Protein AF-A0A811R9V2-F1 (afdb_monomer)

Organism: NCBI:txid422564

pLDDT: mean 82.79, std 15.01, range [30.95, 96.38]

Sequence (138 aa):
MGVSSSDTGTEEETSFSVICWMFSKTRLEVFMFSSTRPARWAAVKSISWADLGLPKEIDDCLNGPGQCVYGCFYWKVYCRNELLKLDMDTMEFSKYDLPPDHGNRTIVILESGEGKVAMFSTLGEGSVEYYTFMAEWS

Solvent-accessible surface area (backbone atoms only — not comparable to full-atom values): 8340 Å² total; per-residue (Å²): 137,86,82,81,84,78,82,77,75,76,73,76,78,83,69,53,73,47,82,47,74,50,72,56,53,42,33,44,38,34,33,40,31,37,64,54,85,82,61,49,79,41,83,74,40,72,46,42,29,47,82,61,75,42,61,60,62,43,96,65,58,64,52,74,95,49,46,80,48,93,66,23,41,36,31,43,38,52,75,32,42,37,33,36,37,35,38,63,89,77,62,44,77,49,70,44,79,50,63,86,85,34,26,83,40,56,70,47,77,41,82,35,82,92,85,30,44,28,36,39,36,44,51,80,95,86,42,71,49,82,44,77,51,84,55,88,86,131

Mean predicted aligned error: 9.18 Å

Secondary structure (DSSP, 8-state):
----------------EEEEEEE-SSEEEEEEEESSSS--EEEEEEEETTTTTS-S---S-BSTT-EEETTEEEEEBTTSSEEEEEETTTTEEEEEEPPTT-TTSEEEEEEETTTEEEEEEEPSTT-EEEEEE-----

Foldseek 3Di:
DDDDPPPPPPPPPDKDKDWDWDDDQFKIWIWMFIPPPVTDIDTDDMDTCVNQVHPRGDPFDWPPRFDDEDQKTWTDTALAQKIWIQRNVVRDIHIDGHPPPCNHWDKDWYDDPPRFIWMWTDDPPPDIDTDTPDDPDD

Structure (mmCIF, N/CA/C/O backbone):
data_AF-A0A811R9V2-F1
#
_entry.id   AF-A0A811R9V2-F1
#
loop_
_atom_site.group_PDB
_atom_site.id
_atom_site.type_symbol
_atom_site.label_atom_id
_atom_site.label_alt_id
_atom_site.label_comp_id
_atom_site.label_asym_id
_atom_site.label_entity_id
_atom_site.label_seq_id
_atom_site.pdbx_PDB_ins_code
_atom_site.Cartn_x
_atom_site.Cartn_y
_atom_site.Cartn_z
_atom_site.occupancy
_atom_site.B_iso_or_equiv
_atom_site.auth_seq_id
_atom_site.auth_comp_id
_atom_site.auth_asym_id
_atom_site.auth_atom_id
_atom_site.pdbx_PDB_model_num
ATOM 1 N N . MET A 1 1 ? -46.414 14.649 43.439 1.00 38.06 1 MET A N 1
ATOM 2 C CA . MET A 1 1 ? -46.355 13.850 42.198 1.00 38.06 1 MET A CA 1
ATOM 3 C C . MET A 1 1 ? -45.316 14.494 41.310 1.00 38.06 1 MET A C 1
ATOM 5 O O . MET A 1 1 ? -45.475 15.658 40.974 1.00 38.06 1 MET A O 1
ATOM 9 N N . GLY A 1 2 ? -44.204 13.796 41.092 1.00 43.81 2 GLY A N 1
ATOM 10 C CA . GLY A 1 2 ? -43.091 14.292 40.294 1.00 43.81 2 GLY A CA 1
ATOM 11 C C . GLY A 1 2 ? -43.300 14.038 38.809 1.00 43.81 2 GLY A C 1
ATOM 12 O O . GLY A 1 2 ? -44.040 13.133 38.429 1.00 43.81 2 GLY A O 1
ATOM 13 N N . VAL A 1 3 ? -42.585 14.810 38.001 1.00 42.75 3 VAL A N 1
ATOM 14 C CA . VAL A 1 3 ? -42.147 14.388 36.675 1.00 42.75 3 VAL A CA 1
ATOM 15 C C . VAL A 1 3 ? -40.708 14.882 36.550 1.00 42.75 3 VAL A C 1
ATOM 17 O O . VAL A 1 3 ? -40.472 16.075 36.382 1.00 42.75 3 VAL A O 1
ATOM 20 N N . SER A 1 4 ? -39.738 13.991 36.749 1.00 47.88 4 SER A N 1
ATOM 21 C CA . SER A 1 4 ? -38.371 14.233 36.293 1.00 47.88 4 SER A CA 1
ATOM 22 C C . SER A 1 4 ? -38.323 13.804 34.834 1.00 47.88 4 SER A C 1
ATOM 24 O O . SER A 1 4 ? -38.454 12.615 34.542 1.00 47.88 4 SER A O 1
ATOM 26 N N . SER A 1 5 ? -38.173 14.760 33.925 1.00 47.78 5 SER A N 1
ATOM 27 C CA . SER A 1 5 ? -37.862 14.469 32.530 1.00 47.78 5 SER A CA 1
ATOM 28 C C . SER A 1 5 ? -36.458 13.875 32.475 1.00 47.78 5 SER A C 1
ATOM 30 O O . SER A 1 5 ? -35.472 14.589 32.641 1.00 47.78 5 SER A O 1
ATOM 32 N N . SER A 1 6 ? -36.360 12.558 32.308 1.00 48.22 6 SER A N 1
ATOM 33 C CA . SER A 1 6 ? -35.119 11.917 31.888 1.00 48.22 6 SER A CA 1
ATOM 34 C C . SER A 1 6 ? -34.982 12.138 30.387 1.00 48.22 6 SER A C 1
ATOM 36 O O . SER A 1 6 ? -35.524 11.376 29.588 1.00 48.22 6 SER A O 1
ATOM 38 N N . ASP A 1 7 ? -34.300 13.216 30.019 1.00 50.44 7 ASP A N 1
ATOM 39 C CA . ASP A 1 7 ? -33.805 13.410 28.662 1.00 50.44 7 ASP A CA 1
ATOM 40 C C . ASP A 1 7 ? -32.605 12.474 28.471 1.00 50.44 7 ASP A C 1
ATOM 42 O O . ASP A 1 7 ? -31.454 12.833 28.702 1.00 50.44 7 ASP A O 1
ATOM 46 N N . THR A 1 8 ? -32.878 11.202 28.174 1.00 50.44 8 THR A N 1
ATOM 47 C CA . THR A 1 8 ? -31.844 10.265 27.732 1.00 50.44 8 THR A CA 1
ATOM 48 C C . THR A 1 8 ? -31.672 10.440 26.233 1.00 50.44 8 THR A C 1
ATOM 50 O O . THR A 1 8 ? -32.092 9.594 25.444 1.00 50.44 8 THR A O 1
ATOM 53 N N . GLY A 1 9 ? -31.067 11.562 25.846 1.00 48.75 9 GLY A N 1
ATOM 54 C CA . GLY A 1 9 ? -30.377 11.655 24.571 1.00 48.75 9 GLY A CA 1
ATOM 55 C C . GLY A 1 9 ? -29.223 10.665 24.618 1.00 48.75 9 GLY A C 1
ATOM 56 O O . GLY A 1 9 ? -28.167 10.957 25.170 1.00 48.75 9 GLY A O 1
ATOM 57 N N . THR A 1 10 ? -29.443 9.449 24.125 1.00 56.47 10 THR A N 1
ATOM 58 C CA . THR A 1 10 ? -28.351 8.530 23.824 1.00 56.47 10 THR A CA 1
ATOM 59 C C . THR A 1 10 ? -27.585 9.144 22.665 1.00 56.47 10 THR A C 1
ATOM 61 O O . THR A 1 10 ? -27.947 8.952 21.506 1.00 56.47 10 THR A O 1
ATOM 64 N N . GLU A 1 11 ? -26.576 9.949 22.987 1.00 57.34 11 GLU A N 1
ATOM 65 C CA . GLU A 1 11 ? -25.501 10.270 22.061 1.00 57.34 11 GLU A CA 1
ATOM 66 C C . GLU A 1 11 ? -24.943 8.923 21.586 1.00 57.34 11 GLU A C 1
ATOM 68 O O . GLU A 1 11 ? -24.345 8.180 22.367 1.00 57.34 11 GLU A O 1
ATOM 73 N N . GLU A 1 12 ? -25.226 8.543 20.338 1.00 62.06 12 GLU A N 1
ATOM 74 C CA . GLU A 1 12 ? -24.481 7.475 19.679 1.00 62.06 12 GLU A CA 1
ATOM 75 C C . GLU A 1 12 ? -23.009 7.896 19.736 1.00 62.06 12 GLU A C 1
ATOM 77 O O . GLU A 1 12 ? -22.600 8.824 19.039 1.00 62.06 12 GLU A O 1
ATOM 82 N N . GLU A 1 13 ? -22.221 7.286 20.629 1.00 68.38 13 GLU A N 1
ATOM 83 C CA . GLU A 1 13 ? -20.776 7.502 20.675 1.00 68.38 13 GLU A CA 1
ATOM 84 C C . GLU A 1 13 ? -20.231 7.142 19.284 1.00 68.38 13 GLU A C 1
ATOM 86 O O . GLU A 1 13 ? -20.146 5.967 18.919 1.00 68.38 13 GLU A O 1
ATOM 91 N N . THR A 1 14 ? -19.889 8.154 18.483 1.00 82.31 14 THR A N 1
ATOM 92 C CA . THR A 1 14 ? -19.297 7.958 17.160 1.00 82.31 14 THR A CA 1
ATOM 93 C C . THR A 1 14 ? -17.986 7.194 17.318 1.00 82.31 14 THR A C 1
ATOM 95 O O . THR A 1 14 ? -16.966 7.741 17.749 1.00 82.31 14 THR A O 1
ATOM 98 N N . SER A 1 15 ? -18.006 5.903 16.989 1.00 87.00 15 SER A N 1
ATOM 99 C CA . SER A 1 15 ? -16.796 5.088 16.973 1.00 87.00 15 SER A CA 1
ATOM 100 C C . SER A 1 15 ? -15.958 5.420 15.737 1.00 87.00 15 SER A C 1
ATOM 102 O O . SER A 1 15 ? -16.489 5.659 14.654 1.00 87.00 15 SER A O 1
ATOM 104 N N . PHE A 1 16 ? -14.639 5.457 15.898 1.00 89.62 16 PHE A N 1
ATOM 105 C CA . PHE A 1 16 ? -13.703 5.662 14.803 1.00 89.62 16 PHE A CA 1
ATOM 106 C C . PHE A 1 16 ? -12.495 4.750 14.965 1.00 89.62 16 PHE A C 1
ATOM 108 O O . PHE A 1 16 ? -12.131 4.343 16.075 1.00 89.62 16 PHE A O 1
ATOM 115 N N . SER A 1 17 ? -11.843 4.475 13.842 1.00 90.50 17 SER A N 1
ATOM 116 C CA . SER A 1 17 ? -10.579 3.760 13.809 1.00 90.50 17 SER A CA 1
ATOM 117 C C . SER A 1 17 ? -9.498 4.596 13.146 1.00 90.50 17 SER A C 1
ATOM 119 O O . SER A 1 17 ? -9.765 5.371 12.231 1.00 90.50 17 SER A O 1
ATOM 121 N N . VAL A 1 18 ? -8.268 4.440 13.627 1.00 91.44 18 VAL A N 1
ATOM 122 C CA . VAL A 1 18 ? -7.079 5.066 13.043 1.00 91.44 18 VAL A CA 1
ATOM 123 C C . VAL A 1 18 ? -6.136 3.959 12.619 1.00 91.44 18 VAL A C 1
ATOM 125 O O . VAL A 1 18 ? -5.794 3.095 13.424 1.00 91.44 18 VAL A O 1
ATOM 128 N N . ILE A 1 19 ? -5.708 3.998 11.363 1.00 91.50 19 ILE A N 1
ATOM 129 C CA . ILE A 1 19 ? -4.682 3.105 10.841 1.00 91.50 19 ILE A CA 1
ATOM 130 C C . ILE A 1 19 ? -3.353 3.856 10.846 1.00 91.50 19 ILE A C 1
ATOM 132 O O . ILE A 1 19 ? -3.250 4.975 10.348 1.00 91.50 19 ILE A O 1
ATOM 136 N N . CYS A 1 20 ? -2.339 3.228 11.425 1.00 91.62 20 CYS A N 1
ATOM 137 C CA . CYS A 1 20 ? -0.949 3.647 11.355 1.00 91.62 20 CYS A CA 1
ATOM 138 C C . CYS A 1 20 ? -0.156 2.522 10.698 1.00 91.62 20 CYS A C 1
ATOM 140 O O . CYS A 1 20 ? -0.431 1.348 10.935 1.00 91.62 20 CYS A O 1
ATOM 142 N N . TRP A 1 21 ? 0.833 2.860 9.886 1.00 92.06 21 TRP A N 1
ATOM 143 C CA . TRP A 1 21 ? 1.710 1.880 9.265 1.00 92.06 21 TRP A CA 1
ATOM 144 C C . TRP A 1 21 ? 3.163 2.271 9.503 1.00 92.06 21 TRP A C 1
ATOM 146 O O . TRP A 1 21 ? 3.506 3.450 9.568 1.00 92.06 21 TRP A O 1
ATOM 156 N N . MET A 1 22 ? 4.015 1.265 9.654 1.00 91.94 22 MET A N 1
ATOM 157 C CA . MET A 1 22 ? 5.456 1.423 9.789 1.00 91.94 22 MET A CA 1
ATOM 158 C C . MET A 1 22 ? 6.151 0.382 8.937 1.00 91.94 22 MET A C 1
ATOM 160 O O . MET A 1 22 ? 5.646 -0.720 8.755 1.00 91.94 22 MET A O 1
ATOM 164 N N . PHE A 1 23 ? 7.332 0.706 8.437 1.00 90.81 23 PHE A N 1
ATOM 165 C CA . PHE A 1 23 ? 8.117 -0.233 7.658 1.00 90.81 23 PHE A CA 1
ATOM 166 C C . PHE A 1 23 ? 9.524 -0.370 8.225 1.00 90.81 23 PHE A C 1
ATOM 168 O O . PHE A 1 23 ? 10.051 0.509 8.905 1.00 90.81 23 PHE A O 1
ATOM 175 N N . SER A 1 24 ? 10.119 -1.514 7.933 1.00 91.06 24 SER A N 1
ATOM 176 C CA . SER A 1 24 ? 11.513 -1.836 8.190 1.00 91.06 24 SER A CA 1
ATOM 177 C C . SER A 1 24 ? 12.182 -2.203 6.871 1.00 91.06 24 SER A C 1
ATOM 179 O O . SER A 1 24 ? 11.523 -2.330 5.838 1.00 91.06 24 SER A O 1
ATOM 181 N N . LYS A 1 25 ? 13.485 -2.491 6.916 1.00 91.19 25 LYS A N 1
ATOM 182 C CA . LYS A 1 25 ? 14.202 -3.001 5.745 1.00 91.19 25 LYS A CA 1
ATOM 183 C C . LYS A 1 25 ? 13.574 -4.246 5.133 1.00 91.19 25 LYS A C 1
ATOM 185 O O . LYS A 1 25 ? 13.796 -4.476 3.961 1.00 91.19 25 LYS A O 1
ATOM 190 N N . THR A 1 26 ? 12.805 -5.037 5.886 1.00 93.50 26 THR A N 1
ATOM 191 C CA . THR A 1 26 ? 12.319 -6.355 5.432 1.00 93.50 26 THR A CA 1
ATOM 192 C C . THR A 1 26 ? 10.799 -6.501 5.404 1.00 93.50 26 THR A C 1
ATOM 194 O O . THR A 1 26 ? 10.303 -7.481 4.844 1.00 93.50 26 THR A O 1
ATOM 197 N N . ARG A 1 27 ? 10.049 -5.593 6.043 1.00 94.44 27 ARG A N 1
ATOM 198 C CA . ARG A 1 27 ? 8.611 -5.770 6.302 1.00 94.44 27 ARG A CA 1
ATOM 199 C C . ARG A 1 27 ? 7.850 -4.452 6.394 1.00 94.44 27 ARG A C 1
ATOM 201 O O . ARG A 1 27 ? 8.414 -3.452 6.833 1.00 94.44 27 ARG A O 1
ATOM 208 N N . LEU A 1 28 ? 6.552 -4.521 6.111 1.00 94.19 28 LEU A N 1
ATOM 209 C CA . LEU A 1 28 ? 5.538 -3.510 6.412 1.00 94.19 28 LEU A CA 1
ATOM 210 C C . LEU A 1 28 ? 4.626 -4.018 7.529 1.00 94.19 28 LEU A C 1
ATOM 212 O O . LEU A 1 28 ? 4.164 -5.158 7.478 1.00 94.19 28 LEU A O 1
ATOM 216 N N . GLU A 1 29 ? 4.347 -3.171 8.512 1.00 94.94 29 GLU A N 1
ATOM 217 C CA . GLU A 1 29 ? 3.452 -3.448 9.632 1.00 94.94 29 GLU A CA 1
ATOM 218 C C . GLU A 1 29 ? 2.351 -2.400 9.719 1.00 94.94 29 GLU A C 1
ATOM 220 O O . GLU A 1 29 ? 2.588 -1.209 9.523 1.00 94.94 29 GLU A O 1
ATOM 225 N N . VAL A 1 30 ? 1.143 -2.854 10.035 1.00 95.44 30 VAL A N 1
ATOM 226 C CA . VAL A 1 30 ? -0.049 -2.023 10.167 1.00 95.44 30 VAL A CA 1
ATOM 227 C C . VAL A 1 30 ? -0.618 -2.205 11.560 1.00 95.44 30 VAL A C 1
ATOM 229 O O . VAL A 1 30 ? -0.844 -3.322 12.036 1.00 95.44 30 VAL A O 1
ATOM 232 N N . PHE A 1 31 ? -0.879 -1.073 12.192 1.00 95.00 31 PHE A N 1
ATOM 233 C CA . PHE A 1 31 ? -1.480 -0.947 13.499 1.00 95.00 31 PHE A CA 1
ATOM 234 C C . PHE A 1 31 ? -2.831 -0.266 13.354 1.00 95.00 31 PHE A C 1
ATOM 236 O O . PHE A 1 31 ? -2.975 0.705 12.613 1.00 95.00 31 PHE A O 1
ATOM 243 N N . MET A 1 32 ? -3.810 -0.749 14.105 1.00 93.69 32 MET A N 1
ATOM 244 C CA . MET A 1 32 ? -5.128 -0.142 14.163 1.00 93.69 32 MET A CA 1
ATOM 245 C C . MET A 1 32 ? -5.444 0.260 15.596 1.00 93.69 32 MET A C 1
ATOM 247 O O . MET A 1 32 ? -5.264 -0.515 16.537 1.00 93.69 32 MET A O 1
ATOM 251 N N . PHE A 1 33 ? -5.921 1.484 15.747 1.00 93.69 33 PHE A N 1
ATOM 252 C CA . PHE A 1 33 ? -6.557 1.982 16.952 1.00 93.69 33 PHE A CA 1
ATOM 253 C C . PHE A 1 33 ? -8.064 2.003 16.736 1.00 93.69 33 PHE A C 1
ATOM 255 O O . PHE A 1 33 ? -8.523 2.379 15.661 1.00 93.69 33 PHE A O 1
ATOM 262 N N . SER A 1 34 ? -8.832 1.640 17.758 1.00 91.12 34 SER A N 1
ATOM 263 C CA . SER A 1 34 ? -10.282 1.842 17.794 1.00 91.12 34 SER A CA 1
ATOM 264 C C . SER A 1 34 ? -10.629 2.708 18.996 1.00 91.12 34 SER A C 1
ATOM 266 O O . SER A 1 34 ? -10.096 2.486 20.084 1.00 91.12 34 SER A O 1
ATOM 268 N N . SER A 1 35 ? -11.522 3.682 18.812 1.00 90.12 35 SER A N 1
ATOM 269 C CA . SER A 1 35 ? -12.049 4.497 19.910 1.00 90.12 35 SER A CA 1
ATOM 270 C C . SER A 1 35 ? -13.036 3.730 20.796 1.00 90.12 35 SER A C 1
ATOM 272 O O . SER A 1 35 ? -13.348 4.181 21.900 1.00 90.12 35 SER A O 1
ATOM 274 N N . THR A 1 36 ? -13.484 2.549 20.352 1.00 87.50 36 THR A N 1
ATOM 275 C CA . THR A 1 36 ? -14.363 1.673 21.133 1.00 87.50 36 THR A CA 1
ATOM 276 C C . THR A 1 36 ? -13.627 1.177 22.371 1.00 87.50 36 THR A C 1
ATOM 278 O O . THR A 1 36 ? -12.500 0.686 22.290 1.00 87.50 36 THR A O 1
ATOM 281 N N . ARG A 1 37 ? -14.257 1.296 23.544 1.00 83.81 37 ARG A N 1
ATOM 282 C CA . ARG A 1 37 ? -13.614 0.917 24.805 1.00 83.81 37 ARG A CA 1
ATOM 283 C C . ARG A 1 37 ? -13.413 -0.606 24.887 1.00 83.81 37 ARG A C 1
ATOM 285 O O . ARG A 1 37 ? -14.364 -1.351 24.662 1.00 83.81 37 ARG A O 1
ATOM 292 N N . PRO A 1 38 ? -12.221 -1.083 25.289 1.00 85.56 38 PRO A N 1
ATOM 293 C CA . PRO A 1 38 ? -11.033 -0.308 25.654 1.00 85.56 38 PRO A CA 1
ATOM 294 C C . PRO A 1 38 ? -10.253 0.187 24.424 1.00 85.56 38 PRO A C 1
ATOM 296 O O . PRO A 1 38 ? -9.824 -0.610 23.590 1.00 85.56 38 PRO A O 1
ATOM 299 N N . ALA A 1 39 ? -10.001 1.496 24.367 1.00 87.62 39 ALA A N 1
ATOM 300 C CA . ALA A 1 39 ? -9.290 2.115 23.258 1.00 87.62 39 ALA A CA 1
ATOM 301 C C . ALA A 1 39 ? -7.789 1.795 23.334 1.00 87.62 39 ALA A C 1
ATOM 303 O O . ALA A 1 39 ? -7.092 2.232 24.253 1.00 87.62 39 ALA A O 1
ATOM 304 N N . ARG A 1 40 ? -7.291 0.995 22.389 1.00 90.50 40 ARG A N 1
ATOM 305 C CA . ARG A 1 40 ? -5.887 0.564 22.328 1.00 90.50 40 ARG A CA 1
ATOM 306 C C . ARG A 1 40 ? -5.419 0.404 20.889 1.00 90.50 40 ARG A C 1
ATOM 308 O O . ARG A 1 40 ? -6.219 0.126 20.000 1.00 90.50 40 ARG A O 1
ATOM 315 N N . TRP A 1 41 ? -4.111 0.52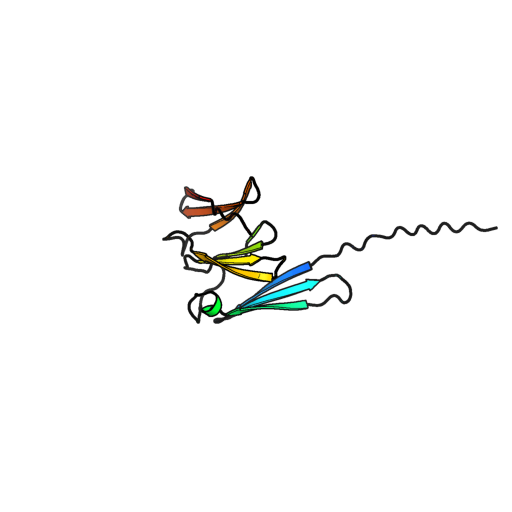4 20.696 1.00 94.06 41 TRP A N 1
ATOM 316 C CA . TRP A 1 41 ? -3.449 0.101 19.467 1.00 94.06 41 TRP A CA 1
ATOM 317 C C . TRP A 1 41 ? -3.279 -1.419 19.453 1.00 94.06 41 TRP A C 1
ATOM 319 O O . TRP A 1 41 ? -2.959 -2.023 20.479 1.00 94.06 41 TRP A O 1
ATOM 329 N N . ALA A 1 42 ? -3.460 -2.026 18.286 1.00 93.62 42 ALA A N 1
ATOM 330 C CA . ALA A 1 42 ? -3.140 -3.423 18.030 1.00 93.62 42 ALA A CA 1
ATOM 331 C C . ALA A 1 42 ? -2.4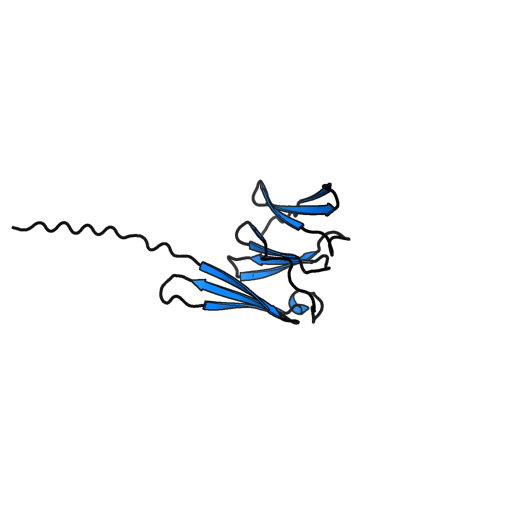01 -3.547 16.695 1.00 93.62 42 ALA A C 1
ATOM 333 O O . ALA A 1 42 ? -2.766 -2.880 15.729 1.00 93.62 42 ALA A O 1
ATOM 334 N N . ALA A 1 43 ? -1.385 -4.409 16.634 1.00 94.56 43 ALA A N 1
ATOM 335 C CA . ALA A 1 43 ? -0.819 -4.844 15.362 1.00 94.56 43 ALA A CA 1
ATOM 336 C C . ALA A 1 43 ? -1.847 -5.748 14.668 1.00 94.56 43 ALA A C 1
ATOM 338 O O . ALA A 1 43 ? -2.249 -6.763 15.238 1.00 94.56 43 ALA A O 1
ATOM 339 N N . VAL A 1 44 ? -2.299 -5.360 13.476 1.00 95.19 44 VAL A N 1
ATOM 340 C CA . VAL A 1 44 ? -3.375 -6.064 12.752 1.00 95.19 44 VAL A CA 1
ATOM 341 C C . VAL A 1 44 ? -2.870 -6.820 11.535 1.00 95.19 44 VAL A C 1
ATOM 343 O O . VAL A 1 44 ? -3.430 -7.856 11.183 1.00 95.19 44 VAL A O 1
ATOM 346 N N . LYS A 1 45 ? -1.787 -6.349 10.910 1.00 96.31 45 LYS A N 1
ATOM 347 C CA . LYS A 1 45 ? -1.177 -7.030 9.770 1.00 96.31 45 LYS A CA 1
ATOM 348 C C . LYS A 1 45 ? 0.314 -6.741 9.697 1.00 96.31 45 LYS A C 1
ATOM 350 O O . LYS A 1 45 ? 0.769 -5.656 10.043 1.00 96.31 45 LYS A O 1
ATOM 355 N N . SER A 1 46 ? 1.068 -7.720 9.220 1.00 95.62 46 SER A N 1
ATOM 356 C CA . SER A 1 46 ? 2.485 -7.588 8.899 1.00 95.62 46 SER A CA 1
ATOM 357 C C . SER A 1 46 ? 2.776 -8.453 7.680 1.00 95.62 46 SER A C 1
ATOM 359 O O . SER A 1 46 ? 2.269 -9.572 7.593 1.00 95.62 46 SER A O 1
ATOM 361 N N . ILE A 1 47 ? 3.582 -7.954 6.750 1.00 96.38 47 ILE A N 1
ATOM 362 C CA . ILE A 1 47 ? 3.991 -8.692 5.552 1.00 96.38 47 ILE A CA 1
ATOM 363 C C . ILE A 1 47 ? 5.457 -8.415 5.244 1.00 96.38 47 ILE A C 1
ATOM 365 O O . ILE A 1 47 ? 5.934 -7.298 5.458 1.00 96.38 47 ILE A O 1
ATOM 369 N N . SER A 1 48 ? 6.192 -9.427 4.779 1.00 95.69 48 SER A N 1
ATOM 370 C CA . SER A 1 48 ? 7.556 -9.204 4.306 1.00 95.69 48 SER A CA 1
ATOM 371 C C . SER A 1 48 ? 7.572 -8.708 2.865 1.00 95.69 48 SER A C 1
ATOM 373 O O . SER A 1 48 ? 6.678 -9.005 2.075 1.00 95.69 48 SER A O 1
ATOM 375 N N . TRP A 1 49 ? 8.618 -7.972 2.501 1.00 94.31 49 TRP A N 1
ATOM 376 C CA . TRP A 1 49 ? 8.818 -7.555 1.114 1.00 94.31 49 TRP A CA 1
ATOM 377 C C . TRP A 1 49 ? 8.946 -8.757 0.175 1.00 94.31 49 TRP A C 1
ATOM 379 O O . TRP A 1 49 ? 8.380 -8.749 -0.914 1.00 94.31 49 TRP A O 1
ATOM 389 N N . ALA A 1 50 ? 9.604 -9.827 0.630 1.00 93.81 50 ALA A N 1
ATOM 390 C CA . ALA A 1 50 ? 9.739 -11.061 -0.136 1.00 93.81 50 ALA A CA 1
ATOM 391 C C . ALA A 1 50 ? 8.381 -11.731 -0.414 1.00 93.81 50 ALA A C 1
ATOM 393 O O . ALA A 1 50 ? 8.154 -12.182 -1.535 1.00 93.81 50 ALA A O 1
ATOM 394 N N . ASP A 1 51 ? 7.463 -11.739 0.560 1.00 95.94 51 ASP A N 1
ATOM 395 C CA . ASP A 1 51 ? 6.110 -12.295 0.384 1.00 95.94 51 ASP A CA 1
ATOM 396 C C . ASP A 1 51 ? 5.270 -11.473 -0.609 1.00 95.94 51 ASP A C 1
ATOM 398 O O . ASP A 1 51 ? 4.358 -12.000 -1.240 1.00 95.94 51 ASP A O 1
ATOM 402 N N . LEU A 1 52 ? 5.604 -10.191 -0.792 1.00 93.62 52 LEU A N 1
ATOM 403 C CA . LEU A 1 52 ? 5.028 -9.318 -1.821 1.00 93.62 52 LEU A CA 1
ATOM 404 C C . LEU A 1 52 ? 5.695 -9.476 -3.198 1.00 93.62 52 LEU A C 1
ATOM 406 O O . LEU A 1 52 ? 5.323 -8.782 -4.145 1.00 93.62 52 LEU A O 1
ATOM 410 N N . GLY A 1 53 ? 6.692 -10.355 -3.329 1.00 93.12 53 GLY A N 1
ATOM 411 C CA . GLY A 1 53 ? 7.489 -10.496 -4.548 1.00 93.12 53 GLY A CA 1
ATOM 412 C C . GLY A 1 53 ? 8.421 -9.308 -4.810 1.00 93.12 53 GLY A C 1
ATOM 413 O O . GLY A 1 53 ? 8.840 -9.094 -5.947 1.00 93.12 53 GLY A O 1
ATOM 414 N N . LEU A 1 54 ? 8.727 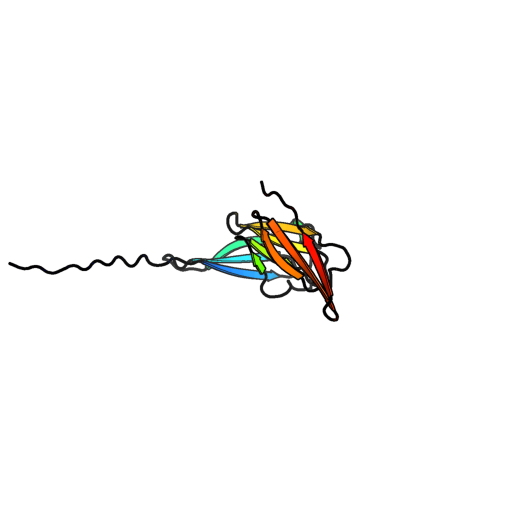-8.518 -3.779 1.00 91.81 54 LEU A N 1
ATOM 415 C CA . LEU A 1 54 ? 9.732 -7.459 -3.814 1.00 91.81 54 LEU A CA 1
ATOM 416 C C . LEU A 1 54 ? 11.094 -8.007 -3.355 1.00 91.81 54 LEU A C 1
ATOM 418 O O . LEU A 1 54 ? 11.172 -9.106 -2.792 1.00 91.81 54 LEU A O 1
ATOM 422 N N . PRO A 1 55 ? 12.197 -7.264 -3.563 1.00 91.19 55 PRO A N 1
ATOM 423 C CA . PRO A 1 55 ? 13.473 -7.624 -2.968 1.00 91.19 55 PRO A CA 1
ATOM 424 C C . PRO A 1 55 ? 13.344 -7.824 -1.463 1.00 91.19 55 PRO A C 1
ATOM 426 O O . PRO A 1 55 ? 12.621 -7.099 -0.783 1.00 91.19 55 PRO A O 1
ATOM 429 N N . LYS A 1 56 ? 14.080 -8.811 -0.945 1.00 89.44 56 LYS A N 1
ATOM 430 C CA . LYS A 1 56 ? 14.056 -9.181 0.475 1.00 89.44 56 LYS A CA 1
ATOM 431 C C . LYS A 1 56 ? 14.315 -7.985 1.394 1.00 89.44 56 LYS A C 1
ATOM 433 O O . LYS A 1 56 ? 13.745 -7.920 2.482 1.00 89.44 56 LYS A O 1
ATOM 438 N N . GLU A 1 57 ? 15.180 -7.078 0.948 1.00 88.75 57 GLU A N 1
ATOM 439 C CA . GLU A 1 57 ? 15.469 -5.827 1.626 1.00 88.75 57 GLU A CA 1
ATOM 440 C C . GLU A 1 57 ? 15.224 -4.639 0.699 1.00 88.75 57 GLU A C 1
ATOM 442 O O . GLU A 1 57 ? 15.608 -4.664 -0.471 1.00 88.75 57 GLU A O 1
ATOM 447 N N . ILE A 1 58 ? 14.582 -3.608 1.240 1.00 85.75 58 ILE A N 1
ATOM 448 C CA . ILE A 1 58 ? 14.381 -2.319 0.585 1.00 85.75 58 ILE A CA 1
ATOM 449 C C . ILE A 1 58 ? 14.961 -1.268 1.528 1.00 85.75 58 ILE A C 1
ATOM 451 O O . ILE A 1 58 ? 14.503 -1.123 2.662 1.00 85.75 58 ILE A O 1
ATOM 455 N N . ASP A 1 59 ? 16.016 -0.592 1.073 1.00 79.12 59 ASP A N 1
ATOM 456 C CA . ASP A 1 59 ? 16.668 0.480 1.833 1.00 79.12 59 ASP A CA 1
ATOM 457 C C . ASP A 1 59 ? 15.869 1.790 1.785 1.00 79.12 59 ASP A C 1
ATOM 459 O O . ASP A 1 59 ? 15.995 2.626 2.679 1.00 79.12 59 ASP A O 1
ATOM 463 N N . ASP A 1 60 ? 15.023 1.934 0.767 1.00 74.88 60 ASP A N 1
ATOM 464 C CA . ASP A 1 60 ? 14.192 3.106 0.549 1.00 74.88 60 ASP A CA 1
ATOM 465 C C . ASP A 1 60 ? 12.778 2.966 1.139 1.00 74.88 60 ASP A C 1
ATOM 467 O O . ASP A 1 60 ? 12.256 1.877 1.385 1.00 74.88 60 ASP A O 1
ATOM 471 N N . CYS A 1 61 ? 12.137 4.108 1.371 1.00 76.38 61 CYS A N 1
ATOM 472 C CA . CYS A 1 61 ? 10.845 4.197 2.043 1.00 76.38 61 CYS A CA 1
ATOM 473 C C . CYS A 1 61 ? 9.650 3.973 1.094 1.00 76.38 61 CYS A C 1
ATOM 475 O O . CYS A 1 61 ? 9.782 3.857 -0.123 1.00 76.38 61 CYS A O 1
ATOM 477 N N . LEU A 1 62 ? 8.439 3.988 1.653 1.00 83.62 62 LEU A N 1
ATOM 478 C CA . LEU A 1 62 ? 7.212 4.214 0.885 1.00 83.62 62 LEU A CA 1
ATOM 479 C C . LEU A 1 62 ? 7.028 5.719 0.620 1.00 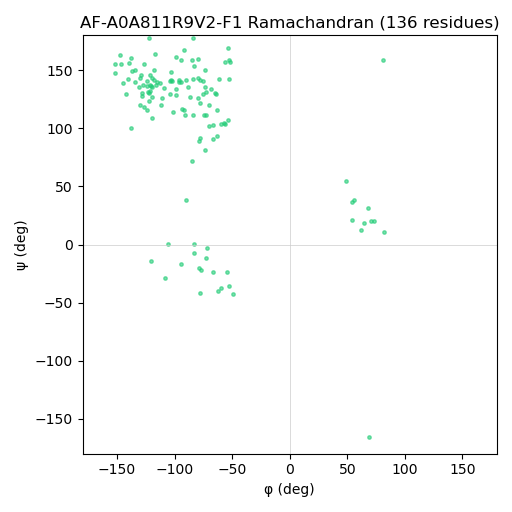83.62 62 LEU A C 1
ATOM 481 O O . LEU A 1 62 ? 7.342 6.550 1.475 1.00 83.62 62 LEU A O 1
ATOM 485 N N . ASN A 1 63 ? 6.523 6.086 -0.561 1.00 75.00 63 ASN A N 1
ATOM 486 C CA . ASN A 1 63 ? 6.338 7.491 -0.934 1.00 75.00 63 ASN A CA 1
ATOM 487 C C . ASN A 1 63 ? 5.170 8.129 -0.169 1.00 75.00 63 ASN A C 1
ATOM 489 O O . ASN A 1 63 ? 4.003 7.859 -0.461 1.00 75.00 63 ASN A O 1
ATOM 493 N N . GLY A 1 64 ? 5.486 9.059 0.736 1.00 77.62 64 GLY A N 1
ATOM 494 C CA . GLY A 1 64 ? 4.494 9.883 1.428 1.00 77.62 64 GLY A CA 1
ATOM 495 C C . GLY A 1 64 ? 3.617 9.101 2.420 1.00 77.62 64 GLY A C 1
ATOM 496 O O . GLY A 1 64 ? 3.946 7.974 2.781 1.00 77.62 64 GLY A O 1
ATOM 497 N N . PRO A 1 65 ? 2.496 9.685 2.885 1.00 78.88 65 PRO A N 1
ATOM 498 C CA . PRO A 1 65 ? 1.634 9.078 3.909 1.00 78.88 65 PRO A CA 1
ATOM 499 C C . PRO A 1 65 ? 0.819 7.862 3.419 1.00 78.88 65 PRO A C 1
ATOM 501 O O . PRO A 1 65 ? 0.131 7.228 4.221 1.00 78.88 65 PRO A O 1
ATOM 504 N N . GLY A 1 66 ? 0.908 7.517 2.130 1.00 85.50 66 GLY A N 1
ATOM 505 C CA . GLY A 1 66 ? -0.037 6.633 1.451 1.00 85.50 66 GLY A CA 1
ATOM 506 C C . GLY A 1 66 ? -1.304 7.376 1.017 1.00 85.50 66 GLY A C 1
ATOM 507 O O . GLY A 1 66 ? -1.624 8.451 1.524 1.00 85.50 66 GLY A O 1
ATOM 508 N N . GLN A 1 67 ? -2.013 6.823 0.039 1.00 91.56 67 GLN A N 1
ATOM 509 C CA . GLN A 1 67 ? -3.248 7.381 -0.516 1.00 91.56 67 GLN A CA 1
ATOM 510 C C . GLN A 1 67 ? -4.419 6.484 -0.123 1.00 91.56 67 GLN A C 1
ATOM 512 O O . GLN A 1 67 ? -4.362 5.283 -0.362 1.00 91.56 67 GLN A O 1
ATOM 517 N N . CYS A 1 68 ? -5.458 7.048 0.497 1.00 91.19 68 CYS A N 1
ATOM 518 C CA . CYS A 1 68 ? -6.652 6.305 0.903 1.00 91.19 68 CYS A CA 1
ATOM 519 C C . CYS A 1 68 ? -7.781 6.551 -0.101 1.00 91.19 68 CYS A C 1
ATOM 521 O O . CYS A 1 68 ? -8.246 7.683 -0.238 1.00 91.19 68 CYS A O 1
ATOM 523 N N . VAL A 1 69 ? -8.190 5.506 -0.820 1.00 90.00 69 VAL A N 1
ATOM 524 C CA . VAL A 1 69 ? -9.225 5.560 -1.861 1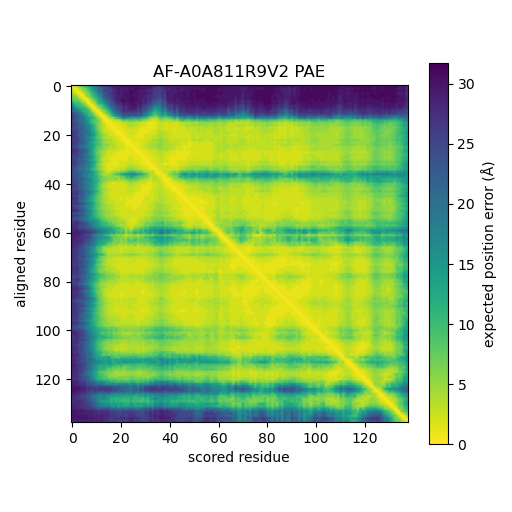.00 90.00 69 VAL A CA 1
ATOM 525 C C . VAL A 1 69 ? -10.051 4.282 -1.782 1.00 90.00 69 VAL A C 1
ATOM 527 O O . VAL A 1 69 ? -9.481 3.194 -1.773 1.00 90.00 69 VAL A O 1
ATOM 530 N N . TYR A 1 70 ? -11.380 4.407 -1.734 1.00 88.25 70 TYR A N 1
ATOM 531 C CA . TYR A 1 70 ? -12.315 3.272 -1.714 1.00 88.25 70 TYR A CA 1
ATOM 532 C C . TYR A 1 70 ? -11.974 2.180 -0.688 1.00 88.25 70 TYR A C 1
ATOM 534 O O . TYR A 1 70 ? -11.802 1.014 -1.032 1.00 88.25 70 TYR A O 1
ATOM 542 N N . GLY A 1 71 ? -11.819 2.563 0.583 1.00 88.81 71 GLY A N 1
ATOM 543 C CA . GLY A 1 71 ? -11.539 1.594 1.651 1.00 88.81 71 GLY A CA 1
ATOM 544 C C . GLY A 1 71 ? -10.192 0.882 1.501 1.00 88.81 71 GLY A C 1
ATOM 545 O O . GLY A 1 71 ? -9.984 -0.176 2.079 1.00 88.81 71 GLY A O 1
ATOM 546 N N . CYS A 1 72 ? -9.271 1.435 0.713 1.00 92.31 72 CYS A N 1
ATOM 547 C CA . CYS A 1 72 ? -7.954 0.862 0.495 1.00 92.31 72 CYS A CA 1
ATOM 548 C C . CYS A 1 72 ? -6.869 1.916 0.697 1.00 92.31 72 CYS A C 1
ATOM 550 O O . CYS A 1 72 ? -7.028 3.069 0.292 1.00 92.31 72 CYS A O 1
ATOM 552 N N . PHE A 1 73 ? -5.735 1.504 1.259 1.00 92.94 73 PHE A N 1
ATOM 553 C CA . PHE A 1 73 ? -4.513 2.300 1.258 1.00 92.94 73 PHE A CA 1
ATOM 554 C C . PHE A 1 73 ? -3.599 1.887 0.116 1.00 92.94 73 PHE A C 1
ATOM 556 O O . PHE A 1 73 ? -3.405 0.699 -0.124 1.00 92.94 73 PHE A O 1
ATOM 563 N N . TYR A 1 74 ? -2.982 2.872 -0.526 1.00 93.38 74 TYR A N 1
ATOM 564 C CA . TYR A 1 74 ? -2.030 2.682 -1.606 1.00 93.38 74 TYR A CA 1
ATOM 565 C C . TYR A 1 74 ? -0.695 3.344 -1.279 1.00 93.38 74 TYR A C 1
ATOM 567 O O . TYR A 1 74 ? -0.653 4.521 -0.916 1.00 93.38 74 TYR A O 1
ATOM 575 N N . TRP A 1 75 ? 0.405 2.615 -1.460 1.00 93.50 75 TRP A N 1
ATOM 576 C CA . TRP A 1 75 ? 1.758 3.138 -1.284 1.00 93.50 75 TRP A CA 1
ATOM 577 C C . TRP A 1 75 ? 2.628 2.810 -2.477 1.00 93.50 75 TRP A C 1
ATOM 579 O O . TRP A 1 75 ? 2.889 1.645 -2.776 1.00 93.50 75 TRP A O 1
ATOM 589 N N . LYS A 1 76 ? 3.135 3.846 -3.136 1.00 92.00 76 LYS A N 1
ATOM 590 C CA . LYS A 1 76 ? 4.176 3.652 -4.132 1.00 92.00 76 LYS A CA 1
ATOM 591 C C . LYS A 1 76 ? 5.486 3.312 -3.427 1.00 92.00 76 LYS A C 1
ATOM 593 O O . LYS A 1 76 ? 5.892 4.025 -2.506 1.00 92.00 76 LYS A O 1
ATOM 598 N N . VAL A 1 77 ? 6.155 2.261 -3.886 1.00 91.81 77 VAL A N 1
ATOM 599 C CA . VAL A 1 77 ? 7.501 1.933 -3.418 1.00 91.81 77 VAL A CA 1
ATOM 600 C C . VAL A 1 77 ? 8.492 2.917 -4.054 1.00 91.81 77 VAL A C 1
ATOM 602 O O . VAL A 1 77 ? 8.443 3.164 -5.262 1.00 91.81 77 VAL A O 1
ATOM 605 N N . TYR A 1 78 ? 9.351 3.542 -3.247 1.00 87.38 78 TYR A N 1
ATOM 606 C CA . TYR A 1 78 ? 10.284 4.563 -3.732 1.00 87.38 78 TYR A CA 1
ATOM 607 C C . TYR A 1 78 ? 11.261 3.996 -4.772 1.00 87.38 78 TYR A C 1
ATOM 609 O O . TYR A 1 78 ? 11.686 2.848 -4.664 1.00 87.38 78 TYR A O 1
ATOM 617 N N . CYS A 1 79 ? 11.592 4.797 -5.795 1.00 87.50 79 CYS A N 1
ATOM 618 C CA . CYS A 1 79 ? 12.468 4.427 -6.920 1.00 87.50 79 CYS A CA 1
ATOM 619 C C . CYS A 1 79 ? 12.057 3.152 -7.680 1.00 87.50 79 CYS A C 1
ATOM 621 O O . CYS A 1 79 ? 12.869 2.539 -8.374 1.00 87.50 79 CYS A O 1
ATOM 623 N N . ARG A 1 80 ? 10.790 2.750 -7.566 1.00 90.19 80 ARG A N 1
ATOM 624 C CA . ARG A 1 80 ? 10.287 1.454 -8.015 1.00 90.19 80 ARG A CA 1
ATOM 625 C C . ARG A 1 80 ? 8.979 1.582 -8.793 1.00 90.19 80 ARG A C 1
ATOM 627 O O . ARG A 1 80 ? 8.193 2.506 -8.574 1.00 90.19 80 ARG A O 1
ATOM 634 N N . ASN A 1 81 ? 8.762 0.661 -9.724 1.00 91.88 81 ASN A N 1
ATOM 635 C CA . ASN A 1 81 ? 7.545 0.573 -10.532 1.00 91.88 81 ASN A CA 1
ATOM 636 C C . ASN A 1 81 ? 6.528 -0.332 -9.827 1.00 91.88 81 ASN A C 1
ATOM 638 O O . ASN A 1 81 ? 5.859 -1.131 -10.467 1.00 91.88 81 ASN A O 1
ATOM 642 N N . GLU A 1 82 ? 6.436 -0.246 -8.503 1.00 92.06 82 GLU A N 1
ATOM 643 C CA . GLU A 1 82 ? 5.594 -1.116 -7.696 1.00 92.06 82 GLU A CA 1
ATOM 644 C C . GLU A 1 82 ? 4.698 -0.271 -6.785 1.00 92.06 82 GLU A C 1
ATOM 646 O O . GLU A 1 82 ? 5.128 0.714 -6.175 1.00 92.06 82 GLU A O 1
ATOM 651 N N . LEU A 1 83 ? 3.434 -0.673 -6.700 1.00 93.19 83 LEU A N 1
ATOM 652 C CA . LEU A 1 83 ? 2.400 -0.060 -5.880 1.00 93.19 83 LEU A CA 1
ATOM 653 C C . LEU A 1 83 ? 1.835 -1.112 -4.933 1.00 93.19 83 LEU A C 1
ATOM 655 O O . LEU A 1 83 ? 1.347 -2.153 -5.364 1.00 93.19 83 LEU A O 1
ATOM 659 N N . LEU A 1 84 ? 1.890 -0.836 -3.639 1.00 94.56 84 LEU A N 1
ATOM 660 C CA . LEU A 1 84 ? 1.273 -1.667 -2.617 1.00 94.56 84 LEU A CA 1
ATOM 661 C C . LEU A 1 84 ? -0.153 -1.205 -2.372 1.00 94.56 84 LEU A C 1
ATOM 663 O O . LEU A 1 84 ? -0.401 -0.002 -2.322 1.00 94.56 84 LEU A O 1
ATOM 667 N N . LYS A 1 85 ? -1.057 -2.157 -2.166 1.00 94.50 85 LYS A N 1
ATOM 668 C CA . LYS A 1 85 ? -2.429 -1.938 -1.715 1.00 94.50 85 LYS A CA 1
ATOM 669 C C . LYS A 1 85 ? -2.638 -2.676 -0.395 1.00 94.50 85 LYS A C 1
ATOM 671 O O . LYS A 1 85 ? -2.246 -3.834 -0.280 1.00 94.50 85 LYS A O 1
ATOM 676 N N . LEU A 1 86 ? -3.282 -2.026 0.566 1.00 95.00 86 LEU A N 1
ATOM 677 C CA . LEU A 1 86 ? -3.930 -2.667 1.707 1.00 95.00 86 LEU A CA 1
ATOM 678 C C . LEU A 1 86 ? -5.433 -2.475 1.556 1.00 95.00 86 LEU A C 1
ATOM 680 O O . LEU A 1 86 ? -5.907 -1.342 1.533 1.00 95.00 86 LEU A O 1
ATOM 684 N N . ASP A 1 87 ? -6.161 -3.574 1.472 1.00 93.56 87 ASP A N 1
ATOM 685 C CA . ASP A 1 87 ? -7.614 -3.586 1.570 1.00 93.56 87 ASP A CA 1
ATOM 686 C C . ASP A 1 87 ? -8.016 -3.463 3.049 1.00 93.56 87 ASP A C 1
ATOM 688 O O . ASP A 1 87 ? -7.552 -4.250 3.874 1.00 93.56 87 ASP A O 1
ATOM 692 N N . MET A 1 88 ? -8.789 -2.438 3.424 1.00 91.81 88 MET A N 1
ATOM 693 C CA . MET A 1 88 ? -9.086 -2.163 4.838 1.00 91.81 88 MET A CA 1
ATOM 694 C C . MET A 1 88 ? -10.172 -3.074 5.415 1.00 91.81 88 MET A C 1
ATOM 696 O O . MET A 1 88 ? -10.223 -3.227 6.635 1.00 91.81 88 MET A O 1
ATOM 700 N N . ASP A 1 89 ? -11.003 -3.690 4.576 1.00 90.81 89 ASP A N 1
ATOM 701 C CA . ASP A 1 89 ? -12.060 -4.594 5.035 1.00 90.81 89 ASP A CA 1
ATOM 702 C C . ASP A 1 89 ? -11.469 -5.958 5.409 1.00 90.81 89 ASP A C 1
ATOM 704 O O . ASP A 1 89 ? -11.794 -6.541 6.445 1.00 90.81 89 ASP A O 1
ATOM 708 N N . THR A 1 90 ? -10.542 -6.446 4.587 1.00 93.31 90 THR A N 1
ATOM 709 C CA . THR A 1 90 ? -9.875 -7.746 4.768 1.00 93.31 90 THR A CA 1
ATOM 710 C C . THR A 1 90 ? -8.538 -7.645 5.507 1.00 93.31 90 THR A C 1
ATOM 712 O O . THR A 1 90 ? -8.021 -8.646 6.010 1.00 93.31 90 THR A O 1
ATOM 715 N N . MET A 1 91 ? -7.961 -6.441 5.592 1.00 93.19 91 MET A N 1
ATOM 716 C CA . MET A 1 91 ? -6.586 -6.204 6.044 1.00 93.19 91 MET A CA 1
ATOM 717 C C . MET A 1 91 ? -5.570 -7.045 5.251 1.00 93.19 91 MET A C 1
ATOM 719 O O . MET A 1 91 ? -4.595 -7.562 5.806 1.00 93.19 91 MET A O 1
ATOM 723 N N . GLU A 1 92 ? -5.798 -7.234 3.950 1.00 95.44 92 GLU A N 1
ATOM 724 C CA . GLU A 1 92 ? -4.908 -7.982 3.062 1.00 95.44 92 GLU A CA 1
ATOM 725 C C . GLU A 1 92 ? -4.066 -7.073 2.177 1.00 95.44 92 GLU A C 1
ATOM 727 O O . GLU A 1 92 ? -4.508 -6.033 1.686 1.00 95.44 92 GLU A O 1
ATOM 732 N N . PHE A 1 93 ? -2.815 -7.490 1.985 1.00 95.38 93 PHE A N 1
ATOM 733 C CA . PHE A 1 93 ? -1.872 -6.787 1.137 1.00 95.38 93 PHE A CA 1
ATOM 734 C C . PHE A 1 93 ? -1.844 -7.389 -0.259 1.00 95.38 93 PHE A C 1
ATOM 736 O O . PHE A 1 93 ? -1.833 -8.606 -0.427 1.00 95.38 93 PHE A O 1
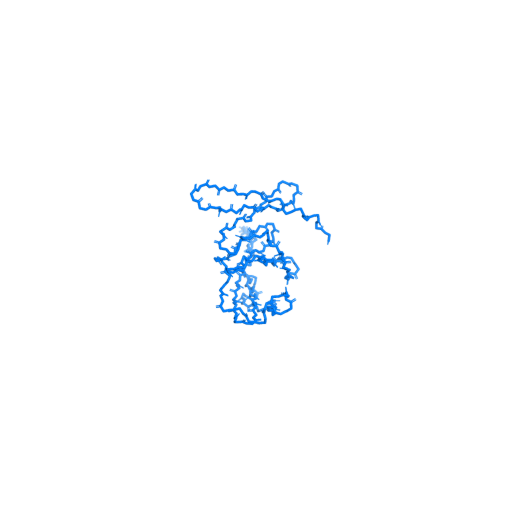ATOM 743 N N . SER A 1 94 ? -1.729 -6.520 -1.253 1.00 93.75 94 SER A N 1
ATOM 744 C CA . SER A 1 94 ? -1.443 -6.890 -2.636 1.00 93.75 94 SER A CA 1
ATOM 745 C C . SER A 1 94 ? -0.432 -5.923 -3.249 1.00 93.75 94 SER A C 1
ATOM 747 O O . SER A 1 94 ? -0.207 -4.819 -2.744 1.00 93.75 94 SER A O 1
ATOM 749 N N . LYS A 1 95 ? 0.218 -6.364 -4.328 1.00 93.50 95 LYS A N 1
ATOM 750 C CA . LYS A 1 95 ? 1.189 -5.584 -5.098 1.00 93.50 95 LYS A CA 1
ATOM 751 C C . LYS A 1 95 ? 0.705 -5.472 -6.539 1.00 93.50 95 LYS A C 1
ATOM 753 O O . LYS A 1 95 ? 0.303 -6.470 -7.131 1.00 93.50 95 LYS A O 1
ATOM 758 N N . TYR A 1 96 ? 0.838 -4.282 -7.105 1.00 91.56 96 TYR A N 1
ATOM 759 C CA . TYR A 1 96 ? 0.624 -3.990 -8.514 1.00 91.56 96 TYR A CA 1
ATOM 760 C C . TYR A 1 96 ? 1.912 -3.488 -9.145 1.00 91.56 96 TYR A C 1
ATOM 762 O O . TYR A 1 96 ? 2.656 -2.718 -8.533 1.00 91.56 96 TYR A O 1
ATOM 770 N N . ASP A 1 97 ? 2.144 -3.902 -10.382 1.00 91.38 97 ASP A N 1
ATOM 771 C CA . ASP A 1 97 ? 3.218 -3.358 -11.195 1.00 91.38 97 ASP A CA 1
ATOM 772 C C . ASP A 1 97 ? 2.698 -2.104 -11.912 1.00 91.38 97 ASP A C 1
ATOM 774 O O . ASP A 1 97 ? 1.645 -2.104 -12.554 1.00 91.38 97 ASP A O 1
ATOM 778 N N . LEU A 1 98 ? 3.426 -1.006 -11.753 1.00 89.50 98 LEU A N 1
ATOM 779 C CA . LEU A 1 98 ? 3.198 0.248 -12.452 1.00 89.50 98 LEU A CA 1
ATOM 780 C C . LEU A 1 98 ? 3.784 0.165 -13.868 1.00 89.50 98 LEU A C 1
ATOM 782 O O . LEU A 1 98 ? 4.689 -0.640 -14.117 1.00 89.50 98 LEU A O 1
ATOM 786 N N . PRO A 1 99 ? 3.330 1.023 -14.802 1.00 88.12 99 PRO A N 1
ATOM 787 C CA . PRO A 1 99 ? 3.971 1.119 -16.103 1.00 88.12 99 PRO A CA 1
ATOM 788 C C . PRO A 1 99 ? 5.475 1.433 -15.967 1.00 88.12 99 PRO A C 1
ATOM 790 O O . PRO A 1 99 ? 5.905 1.998 -14.953 1.00 88.12 99 PRO A O 1
ATOM 793 N N . PRO A 1 100 ? 6.294 1.108 -16.983 1.00 85.94 100 PRO A N 1
ATOM 794 C CA . PRO A 1 100 ? 7.715 1.449 -16.990 1.00 85.94 100 PRO A CA 1
ATOM 795 C C . PRO A 1 100 ? 7.973 2.939 -16.704 1.00 85.94 100 PRO A C 1
ATOM 797 O O . PRO A 1 100 ? 7.100 3.789 -16.887 1.00 85.94 100 PRO A O 1
ATOM 800 N N . ASP A 1 101 ? 9.178 3.257 -16.231 1.00 86.25 101 ASP A N 1
ATOM 801 C CA . ASP A 1 101 ? 9.639 4.621 -15.915 1.00 86.25 101 ASP A CA 1
ATOM 802 C C . ASP A 1 101 ? 8.869 5.363 -14.809 1.00 86.25 101 ASP A C 1
ATOM 804 O O . ASP A 1 101 ? 9.065 6.565 -14.609 1.00 86.25 101 ASP A O 1
ATOM 808 N N . HIS A 1 102 ? 8.030 4.664 -14.042 1.00 87.56 102 HIS A N 1
ATOM 809 C CA . HIS A 1 102 ? 7.302 5.234 -12.909 1.00 87.56 102 HIS A CA 1
ATOM 810 C C . HIS A 1 102 ? 8.119 5.278 -11.615 1.00 87.56 102 HIS A C 1
ATOM 812 O O . HIS A 1 102 ? 7.694 5.937 -10.669 1.00 87.56 102 HIS A O 1
ATOM 818 N N . GLY A 1 103 ? 9.319 4.691 -11.579 1.00 85.44 103 GLY A N 1
ATOM 819 C CA . GLY A 1 103 ? 10.183 4.608 -10.399 1.00 85.44 103 GLY A CA 1
ATOM 820 C C . GLY A 1 103 ? 10.386 5.944 -9.694 1.00 85.44 103 GLY A C 1
ATOM 821 O O . GLY A 1 103 ? 10.198 6.044 -8.483 1.00 85.44 103 GLY A O 1
ATOM 822 N N . ASN A 1 104 ? 10.597 7.009 -10.467 1.00 84.69 104 ASN A N 1
ATOM 823 C CA . ASN A 1 104 ? 10.839 8.358 -9.945 1.00 84.69 104 ASN A CA 1
ATOM 824 C C . ASN A 1 104 ? 9.645 9.312 -10.109 1.00 84.69 104 ASN A C 1
ATOM 826 O O . ASN A 1 104 ? 9.730 10.469 -9.709 1.00 84.69 104 ASN A O 1
ATOM 830 N N . ARG A 1 105 ? 8.523 8.851 -10.680 1.00 87.44 105 ARG A N 1
ATOM 831 C CA . ARG A 1 105 ? 7.342 9.698 -10.910 1.00 87.44 105 ARG A CA 1
ATOM 832 C C . ARG A 1 105 ? 6.470 9.789 -9.667 1.00 87.44 105 ARG A C 1
ATOM 834 O O . ARG A 1 105 ? 6.264 8.792 -8.976 1.00 87.44 105 ARG A O 1
ATOM 841 N N . THR A 1 106 ? 5.900 10.955 -9.399 1.00 87.31 106 THR A N 1
ATOM 842 C CA . THR A 1 106 ? 4.804 11.052 -8.430 1.00 87.31 106 THR A CA 1
ATOM 843 C C . THR A 1 106 ? 3.551 10.467 -9.062 1.00 87.31 106 THR A C 1
ATOM 845 O O . THR A 1 106 ? 3.260 10.739 -10.228 1.00 87.31 106 THR A O 1
ATOM 848 N N . ILE A 1 107 ? 2.824 9.656 -8.294 1.00 89.12 107 ILE A N 1
ATOM 849 C CA . ILE A 1 107 ? 1.543 9.097 -8.719 1.00 89.12 107 ILE A CA 1
ATOM 850 C C . ILE A 1 107 ? 0.426 9.568 -7.796 1.00 89.12 107 ILE A C 1
ATOM 852 O O . ILE A 1 107 ? 0.647 9.797 -6.604 1.00 89.12 107 ILE A O 1
ATOM 856 N N . VAL A 1 108 ? -0.774 9.686 -8.348 1.00 90.12 108 VAL A N 1
ATOM 857 C CA . VAL A 1 108 ? -2.003 9.961 -7.606 1.00 90.12 108 VAL A CA 1
ATOM 858 C C . VAL A 1 108 ? -3.027 8.902 -7.964 1.00 90.12 108 VAL A C 1
ATOM 860 O O . VAL A 1 108 ? -3.413 8.790 -9.124 1.00 90.12 108 VAL A O 1
ATOM 863 N N . ILE A 1 109 ? -3.444 8.140 -6.961 1.00 91.31 109 ILE A N 1
ATOM 864 C CA . ILE A 1 109 ? -4.547 7.193 -7.023 1.00 91.31 109 ILE A CA 1
ATOM 865 C C . ILE A 1 109 ? -5.836 7.930 -6.675 1.00 91.31 109 ILE A C 1
ATOM 867 O O . ILE A 1 109 ? -5.878 8.720 -5.731 1.00 91.31 109 ILE A O 1
ATOM 871 N N . LEU A 1 110 ? -6.885 7.681 -7.448 1.00 88.81 110 LEU A N 1
ATOM 872 C CA . LEU A 1 110 ? -8.188 8.299 -7.262 1.00 88.81 110 LEU A CA 1
ATOM 873 C C . LEU A 1 110 ? -9.311 7.358 -7.677 1.00 88.81 110 LEU A C 1
ATOM 875 O O . LEU A 1 110 ? -9.115 6.400 -8.426 1.00 88.81 110 LEU A O 1
ATOM 879 N N . GLU A 1 111 ? -10.506 7.690 -7.220 1.00 85.81 111 GLU A N 1
ATOM 880 C CA . GLU A 1 111 ? -11.734 7.092 -7.704 1.00 85.81 111 GLU A CA 1
ATOM 881 C C . GLU A 1 111 ? -11.951 7.421 -9.187 1.00 85.81 111 GLU A C 1
ATOM 883 O O . GLU A 1 111 ? -11.902 8.572 -9.622 1.00 85.81 111 GLU A O 1
ATOM 888 N N . SER A 1 112 ? -12.214 6.375 -9.960 1.00 78.94 112 SER A N 1
ATOM 889 C CA . SER A 1 112 ? -12.844 6.450 -11.267 1.00 78.94 112 SER A CA 1
ATOM 890 C C . SER A 1 112 ? -14.301 6.009 -11.101 1.00 78.94 112 SER A C 1
ATOM 892 O O . SER A 1 112 ? -14.615 5.201 -10.224 1.00 78.94 112 SER A O 1
ATOM 894 N N . GLY A 1 113 ? -15.211 6.564 -11.904 1.00 77.94 113 GLY A N 1
ATOM 895 C CA . GLY A 1 113 ? -16.627 6.198 -11.833 1.00 77.94 113 GLY A CA 1
ATOM 896 C C . GLY A 1 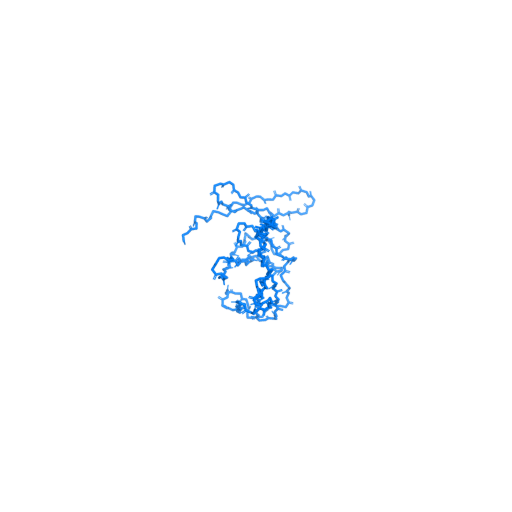113 ? -16.843 4.682 -11.928 1.00 77.94 113 GLY A C 1
ATOM 897 O O . GLY A 1 113 ? -15.992 3.955 -12.440 1.00 77.94 113 GLY A O 1
ATOM 898 N N . GLU A 1 114 ? -17.999 4.213 -11.451 1.00 78.62 114 GLU A N 1
ATOM 899 C CA . GLU A 1 114 ? -18.381 2.789 -11.478 1.00 78.62 114 GLU A CA 1
ATOM 900 C C . GLU A 1 114 ? -17.536 1.884 -10.554 1.00 78.62 114 GLU A C 1
ATOM 902 O O . GLU A 1 114 ? -17.324 0.715 -10.863 1.00 78.62 114 GLU A O 1
ATOM 907 N N . GLY A 1 115 ? -17.045 2.403 -9.420 1.00 72.94 115 GLY A N 1
ATOM 908 C CA . GLY A 1 115 ? -16.293 1.602 -8.439 1.00 72.94 115 GLY A CA 1
ATOM 909 C C . GLY A 1 115 ? -14.878 1.230 -8.890 1.00 72.94 115 GLY A C 1
ATOM 910 O O . GLY A 1 115 ? -14.291 0.268 -8.398 1.00 72.94 115 GLY A O 1
ATOM 911 N N . LYS A 1 116 ? -14.327 1.971 -9.854 1.00 79.00 116 LYS A N 1
ATOM 912 C CA . LYS A 1 116 ? -12.999 1.729 -10.420 1.00 79.00 116 LYS A CA 1
ATOM 913 C C . LYS A 1 116 ? -11.974 2.653 -9.777 1.00 79.00 116 LYS A C 1
ATOM 915 O O . LYS A 1 116 ? -12.302 3.694 -9.217 1.00 79.00 116 LYS A O 1
ATOM 920 N N . VAL A 1 117 ? -10.701 2.306 -9.897 1.00 84.50 117 VAL A N 1
ATOM 921 C CA . VAL A 1 117 ? -9.596 3.148 -9.433 1.00 84.50 117 VAL A CA 1
ATOM 922 C C . VAL A 1 117 ? -8.764 3.566 -10.640 1.00 84.50 117 VAL A C 1
ATOM 924 O O . VAL A 1 117 ? -8.494 2.772 -11.538 1.00 84.50 117 VA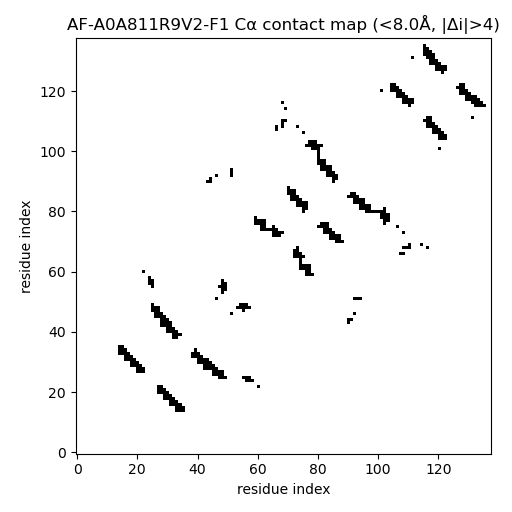L A O 1
ATOM 927 N N . ALA A 1 118 ? -8.364 4.830 -10.687 1.00 87.56 118 ALA A N 1
ATOM 928 C CA . ALA A 1 118 ? -7.456 5.343 -11.701 1.00 87.56 118 ALA A CA 1
ATOM 929 C C . ALA A 1 118 ? -6.159 5.845 -11.074 1.00 87.56 118 ALA A C 1
ATOM 931 O O . ALA A 1 118 ? -6.075 6.080 -9.867 1.00 87.56 118 ALA A O 1
ATOM 932 N N . MET A 1 119 ? -5.153 6.025 -11.924 1.00 90.25 119 MET A N 1
ATOM 933 C CA . MET A 1 119 ? -3.884 6.626 -11.564 1.00 90.25 119 MET A CA 1
ATOM 934 C C . MET A 1 119 ? -3.496 7.706 -12.557 1.00 90.25 119 MET A C 1
ATOM 936 O O . MET A 1 119 ? -3.521 7.504 -13.770 1.00 90.25 119 MET A O 1
ATOM 940 N N . PHE A 1 120 ? -3.036 8.825 -12.017 1.00 88.19 120 PHE A N 1
ATOM 941 C CA . PHE A 1 120 ? -2.248 9.793 -12.759 1.00 88.19 120 PHE A CA 1
ATOM 942 C C . PHE A 1 120 ? -0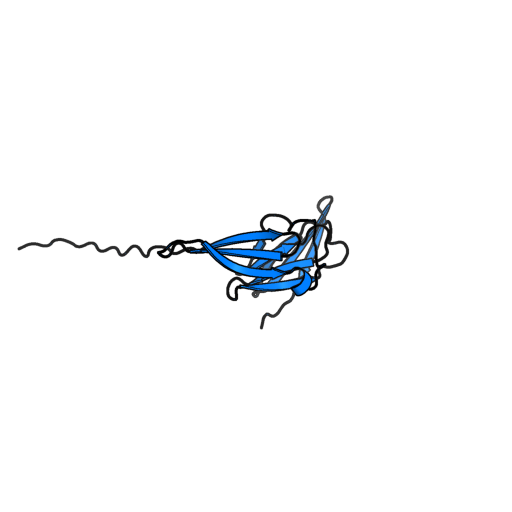.784 9.674 -12.369 1.00 88.19 120 PHE A C 1
ATOM 944 O O . PHE A 1 120 ? -0.475 9.522 -11.187 1.00 88.19 120 PHE A O 1
ATOM 951 N N . SER A 1 121 ? 0.113 9.792 -13.342 1.00 88.25 121 SER A N 1
ATOM 952 C CA . SER A 1 121 ? 1.525 10.052 -13.073 1.00 88.25 121 SER A CA 1
ATOM 953 C C . SER A 1 121 ? 1.901 11.435 -13.583 1.00 88.25 121 SER A C 1
ATOM 955 O O . SER A 1 121 ? 1.454 11.861 -14.648 1.00 88.25 121 SER A O 1
ATOM 957 N N . THR A 1 122 ? 2.706 12.159 -12.813 1.00 80.75 122 THR A N 1
ATOM 958 C CA . THR A 1 122 ? 3.240 13.448 -13.254 1.00 80.75 122 THR A CA 1
ATOM 959 C C . THR A 1 122 ? 4.602 13.220 -13.895 1.00 80.75 122 THR A C 1
ATOM 961 O O . THR A 1 122 ? 5.546 12.802 -13.213 1.00 80.75 122 THR A O 1
ATOM 964 N N . LEU A 1 123 ? 4.721 13.528 -15.184 1.00 70.81 123 LEU A N 1
ATOM 965 C CA . LEU A 1 123 ? 6.004 13.925 -15.751 1.00 70.81 123 LEU A CA 1
ATOM 966 C C . LEU A 1 123 ? 6.278 15.349 -15.240 1.00 70.81 123 LEU A C 1
ATOM 968 O O . LEU A 1 123 ? 5.346 16.100 -14.964 1.00 70.81 123 LEU A O 1
ATOM 972 N N . GLY A 1 124 ? 7.531 15.755 -15.071 1.00 66.69 124 GLY A N 1
ATOM 973 C CA . GLY A 1 124 ? 7.829 17.153 -14.729 1.00 66.69 124 GLY A CA 1
ATOM 974 C C . GLY A 1 124 ? 7.190 18.170 -15.699 1.00 66.69 124 GLY A C 1
ATOM 975 O O . GLY A 1 124 ? 6.672 17.814 -16.758 1.00 66.69 124 GLY A O 1
ATOM 976 N N . GLU A 1 125 ? 7.228 19.454 -15.323 1.00 62.38 125 GLU A N 1
ATOM 977 C CA . GLU A 1 125 ? 6.755 20.583 -16.153 1.00 62.38 125 GLU A CA 1
ATOM 978 C C . GLU A 1 125 ? 5.294 20.476 -16.640 1.00 62.38 125 GLU A C 1
ATOM 980 O O . GLU A 1 125 ? 4.946 20.887 -17.742 1.00 62.38 125 GLU A O 1
ATOM 985 N N . GLY A 1 126 ? 4.402 19.970 -15.783 1.00 63.34 126 GLY A N 1
ATOM 986 C CA . GLY A 1 126 ? 2.955 20.139 -15.959 1.00 63.34 126 GLY A CA 1
ATOM 987 C C . GLY A 1 126 ? 2.284 19.164 -16.925 1.00 63.34 126 GLY A C 1
ATOM 988 O O . GLY A 1 126 ? 1.111 19.351 -17.242 1.00 63.34 126 GLY A O 1
ATOM 989 N N . SER A 1 127 ? 2.984 18.114 -17.362 1.00 72.94 127 SER A N 1
ATOM 990 C CA . SER A 1 127 ? 2.371 17.024 -18.126 1.00 72.94 127 SER A CA 1
ATOM 991 C C . SER A 1 127 ? 1.955 15.868 -17.214 1.00 72.94 127 SER A C 1
ATOM 993 O O . SER A 1 127 ? 2.639 15.509 -16.253 1.00 72.94 127 SER A O 1
ATOM 995 N N . VAL A 1 128 ? 0.784 15.298 -17.498 1.00 77.38 128 VAL A N 1
ATOM 996 C CA . VAL A 1 128 ? 0.195 14.212 -16.713 1.00 77.38 128 VAL A CA 1
ATOM 997 C C . VAL A 1 128 ? -0.171 13.073 -17.652 1.00 77.38 128 VAL A C 1
ATOM 999 O O . VAL A 1 128 ? -0.830 13.292 -18.667 1.00 77.38 128 VAL A O 1
ATOM 1002 N N . GLU A 1 129 ? 0.235 11.858 -17.303 1.00 79.69 129 GLU A N 1
ATOM 1003 C CA . GLU A 1 129 ? -0.205 10.641 -17.981 1.00 79.69 129 GLU A CA 1
ATOM 1004 C C . GLU A 1 129 ? -1.328 9.978 -17.177 1.00 79.69 129 GLU A C 1
ATOM 1006 O O . GLU A 1 129 ? -1.228 9.836 -15.955 1.00 79.69 129 GLU A O 1
ATOM 1011 N N . TYR A 1 130 ? -2.399 9.579 -17.867 1.00 78.81 130 TYR A N 1
ATOM 1012 C CA . TYR A 1 130 ? -3.568 8.931 -17.278 1.00 78.81 130 TYR A CA 1
ATOM 1013 C C . TYR A 1 130 ? -3.570 7.433 -17.563 1.00 78.81 130 TYR A C 1
ATOM 1015 O O . TYR A 1 130 ? -3.476 7.016 -18.717 1.00 78.81 130 TYR A O 1
ATOM 1023 N N . TYR A 1 131 ? -3.750 6.643 -16.510 1.00 73.31 131 TYR A N 1
ATOM 1024 C CA . TYR A 1 131 ? -3.894 5.198 -16.582 1.00 73.31 131 TYR A CA 1
ATOM 1025 C C . TYR A 1 131 ? -5.147 4.771 -15.815 1.00 73.31 131 TYR A C 1
ATOM 1027 O O . TYR A 1 131 ? -5.331 5.112 -14.644 1.00 73.31 131 TYR A O 1
ATOM 1035 N N . THR A 1 132 ? -6.013 3.993 -16.460 1.00 70.62 132 THR A N 1
ATOM 1036 C CA . THR A 1 132 ? -7.149 3.356 -15.790 1.00 70.62 132 THR A CA 1
ATOM 1037 C C . THR A 1 132 ? -6.706 1.980 -15.312 1.00 70.62 132 THR A C 1
ATOM 1039 O O . THR A 1 132 ? -6.469 1.087 -16.127 1.00 70.62 132 THR A O 1
ATOM 1042 N N . PHE A 1 133 ? -6.598 1.789 -13.998 1.00 66.25 133 PHE A N 1
ATOM 1043 C CA . PHE A 1 133 ? -6.415 0.460 -13.429 1.00 66.25 133 PHE A CA 1
ATOM 1044 C C . PHE A 1 133 ? -7.782 -0.226 -13.409 1.00 66.25 133 PHE A C 1
ATOM 1046 O O . PHE A 1 133 ? -8.559 -0.097 -12.467 1.00 66.25 133 PHE A O 1
ATOM 1053 N N . MET A 1 134 ? -8.118 -0.917 -14.499 1.00 53.22 134 MET A N 1
ATOM 1054 C CA . MET A 1 134 ? -9.295 -1.778 -14.511 1.00 53.22 134 MET A CA 1
ATOM 1055 C C . MET A 1 134 ? -9.013 -2.990 -13.628 1.00 53.22 134 MET A C 1
ATOM 1057 O O . MET A 1 134 ? -8.325 -3.917 -14.042 1.00 53.22 134 MET A O 1
ATOM 1061 N N . ALA A 1 135 ? -9.553 -2.989 -12.422 1.00 52.34 135 ALA A N 1
ATOM 1062 C CA . ALA A 1 135 ? -9.845 -4.227 -11.733 1.00 52.34 135 ALA A CA 1
ATOM 1063 C C . ALA A 1 135 ? -11.351 -4.225 -11.481 1.00 52.34 135 ALA A C 1
ATOM 1065 O O . ALA A 1 135 ? -11.861 -3.418 -10.711 1.00 52.34 135 ALA A O 1
ATOM 1066 N N . GLU A 1 136 ? -12.074 -5.077 -12.205 1.00 41.28 136 GLU A N 1
ATOM 1067 C CA . GLU A 1 136 ? -13.280 -5.674 -11.645 1.00 41.28 136 GLU A CA 1
ATOM 1068 C C . GLU A 1 136 ? -12.797 -6.509 -10.456 1.00 41.28 136 GLU A C 1
ATOM 1070 O O . GLU A 1 136 ? -11.958 -7.397 -10.609 1.00 41.28 136 GLU A O 1
ATOM 1075 N N . TRP A 1 137 ? -13.222 -6.128 -9.257 1.00 49.69 137 TRP A N 1
ATOM 1076 C CA . TRP A 1 137 ? -12.810 -6.758 -8.011 1.00 49.69 137 TRP A CA 1
ATOM 1077 C C . TRP A 1 137 ? -13.818 -7.864 -7.680 1.00 49.69 137 TRP A C 1
ATOM 1079 O O . TRP A 1 137 ? -14.993 -7.568 -7.464 1.00 49.69 137 TRP A O 1
ATOM 1089 N N . SER A 1 138 ? -13.372 -9.122 -7.662 1.00 30.95 138 SER A N 1
ATOM 1090 C CA . SER A 1 138 ? -14.088 -10.252 -7.051 1.00 30.95 138 SER A CA 1
ATOM 1091 C C . SER A 1 138 ? -13.270 -10.823 -5.911 1.00 30.95 138 SER A C 1
ATOM 1093 O O . SER A 1 138 ? -12.071 -11.074 -6.180 1.00 30.95 138 SER A O 1
#

Nearest PDB structures (foldseek):
  7mq9-assembly1_LS  TM=5.436E-01  e=6.337E-02  Homo sapiens
  8fo8-assembly1_E  TM=5.503E-01  e=5.873E-01  Homo sapiens
  6dlp-assembly1_A  TM=5.501E-01  e=8.589E-01  Homo sapiens
  6ww7-assembly1_A  TM=4.346E-01  e=5.563E-01  Homo sapiens
  5mul-assembly1_A  TM=3.510E-01  e=1.326E+00  Bacteroides thetaiotaomicron VPI-5482

Radius of gyration: 20.25 Å; Cα contacts (8 Å, |Δi|>4): 245; chains: 1; bounding box: 63×33×60 Å